Protein AF-A0A0W0VK51-F1 (afdb_monomer_lite)

Sequence (131 aa):
MIHISLLNDLVQFTLSSDPNEREKEKKFLENALRQKRIFFTDTIGETQSLCDRYVHVSQFNSVDDIRDLFVPDLSSQGKKDYKKTPVFFKEPPVHYRFEEQPQAAEKHGRIHRVPADKLIENKITKLEKKV

Radius of gyration: 16.42 Å; chains: 1; bounding box: 43×47×36 Å

Structure (mmCIF, N/CA/C/O backbone):
data_AF-A0A0W0VK51-F1
#
_entry.id   AF-A0A0W0VK51-F1
#
loop_
_atom_site.group_PDB
_atom_site.id
_atom_site.type_symbol
_atom_site.label_atom_id
_atom_site.label_alt_id
_atom_site.label_comp_id
_atom_site.label_asym_id
_atom_site.label_entity_id
_atom_site.label_seq_id
_atom_site.pdbx_PDB_ins_code
_atom_site.Cartn_x
_atom_site.Cartn_y
_atom_site.Cartn_z
_atom_site.occupancy
_atom_site.B_iso_or_equiv
_atom_site.auth_seq_id
_atom_site.auth_comp_id
_atom_site.auth_asym_id
_atom_site.auth_atom_id
_atom_site.pdbx_PDB_model_num
ATOM 1 N N . MET A 1 1 ? 4.158 3.850 -11.900 1.00 87.56 1 MET A N 1
ATOM 2 C CA . MET A 1 1 ? 3.167 4.312 -10.904 1.00 87.56 1 MET A CA 1
ATOM 3 C C . MET A 1 1 ? 2.963 3.202 -9.884 1.00 87.56 1 MET A C 1
ATOM 5 O O . MET A 1 1 ? 2.899 2.054 -10.300 1.00 87.56 1 MET A O 1
ATOM 9 N N . ILE A 1 2 ? 2.804 3.525 -8.598 1.00 88.25 2 ILE A N 1
ATOM 10 C CA . ILE A 1 2 ? 2.515 2.539 -7.544 1.00 88.25 2 ILE A CA 1
ATOM 11 C C . ILE A 1 2 ? 1.021 2.199 -7.541 1.00 88.25 2 ILE A C 1
ATOM 13 O O . ILE A 1 2 ? 0.168 3.077 -7.409 1.00 88.25 2 ILE A O 1
ATOM 17 N N . HIS A 1 3 ? 0.697 0.919 -7.661 1.00 91.44 3 HIS A N 1
ATOM 18 C CA . HIS A 1 3 ? -0.663 0.395 -7.582 1.00 91.44 3 HIS A CA 1
ATOM 19 C C . HIS A 1 3 ? -0.953 -0.106 -6.168 1.00 91.44 3 HIS A C 1
ATOM 21 O O . HIS A 1 3 ? -0.163 -0.862 -5.601 1.00 91.44 3 HIS A O 1
ATOM 27 N N . ILE A 1 4 ? -2.086 0.315 -5.607 1.00 92.62 4 ILE A N 1
ATOM 28 C CA . ILE A 1 4 ? -2.510 -0.020 -4.246 1.00 92.62 4 ILE A CA 1
ATOM 29 C C . ILE A 1 4 ? -3.801 -0.829 -4.303 1.00 92.62 4 ILE A C 1
ATOM 31 O O . ILE A 1 4 ? -4.807 -0.369 -4.845 1.00 92.62 4 ILE A O 1
ATOM 35 N N . SER A 1 5 ? -3.793 -2.015 -3.708 1.00 92.25 5 SER A N 1
ATOM 36 C CA . SER A 1 5 ? -4.953 -2.905 -3.649 1.00 92.25 5 SER A CA 1
ATOM 37 C C . SER A 1 5 ? -5.088 -3.556 -2.269 1.00 92.25 5 SER A C 1
ATOM 39 O O . SER A 1 5 ? -4.225 -3.397 -1.405 1.00 92.25 5 SER A O 1
ATOM 41 N N . LEU A 1 6 ? -6.204 -4.241 -2.016 1.00 90.81 6 LEU A N 1
ATOM 42 C CA . LEU A 1 6 ? -6.452 -4.979 -0.777 1.00 90.81 6 LEU A CA 1
ATOM 43 C C . LEU A 1 6 ? -6.544 -6.482 -1.052 1.00 90.81 6 LEU A C 1
ATOM 45 O O . LEU A 1 6 ? -7.385 -6.922 -1.836 1.00 90.81 6 LEU A O 1
ATOM 49 N N . LEU A 1 7 ? -5.755 -7.279 -0.332 1.00 88.12 7 LEU A N 1
ATOM 50 C CA . LEU A 1 7 ? -5.883 -8.734 -0.278 1.00 88.12 7 LEU A CA 1
ATOM 51 C C . LEU A 1 7 ? -6.154 -9.168 1.160 1.00 88.12 7 LEU A C 1
ATOM 53 O O . LEU A 1 7 ? -5.266 -9.125 2.009 1.00 88.12 7 LEU A O 1
ATOM 57 N N . ASN A 1 8 ? -7.378 -9.621 1.429 1.00 86.69 8 ASN A N 1
ATOM 58 C CA . ASN A 1 8 ? -7.855 -9.959 2.773 1.00 86.69 8 ASN A CA 1
ATOM 59 C C . ASN A 1 8 ? -7.701 -8.783 3.759 1.00 86.69 8 ASN A C 1
ATOM 61 O O . ASN A 1 8 ? -8.525 -7.868 3.773 1.00 86.69 8 ASN A O 1
ATOM 65 N N . ASP A 1 9 ? -6.645 -8.819 4.571 1.00 88.12 9 ASP A N 1
ATOM 66 C CA . ASP A 1 9 ? -6.323 -7.858 5.629 1.00 88.12 9 ASP A CA 1
ATOM 67 C C . ASP A 1 9 ? -4.985 -7.154 5.323 1.00 88.12 9 ASP A C 1
ATOM 69 O O . ASP A 1 9 ? -4.398 -6.497 6.179 1.00 88.12 9 ASP A O 1
ATOM 73 N N . LEU A 1 10 ? -4.476 -7.302 4.097 1.00 89.12 10 LEU A N 1
ATOM 74 C CA . LEU A 1 10 ? -3.190 -6.780 3.656 1.00 89.12 10 LEU A CA 1
ATOM 75 C C . LEU A 1 10 ? -3.384 -5.745 2.548 1.00 89.12 10 LEU A C 1
ATOM 77 O O . LEU A 1 10 ? -3.901 -6.058 1.476 1.00 89.12 10 LEU A O 1
ATOM 81 N N . VAL A 1 11 ? -2.913 -4.526 2.790 1.00 90.25 11 VAL A N 1
ATOM 82 C CA . VAL A 1 11 ? -2.687 -3.520 1.753 1.00 90.25 11 VAL A CA 1
ATOM 83 C C . VAL A 1 11 ? -1.495 -3.969 0.913 1.00 90.25 11 VAL A C 1
ATOM 85 O O . VAL A 1 11 ? -0.402 -4.197 1.437 1.00 90.25 11 VAL A O 1
ATOM 88 N N . GLN A 1 12 ? -1.722 -4.122 -0.385 1.00 90.75 12 GLN A N 1
ATOM 89 C CA . GLN A 1 12 ? -0.725 -4.510 -1.370 1.00 90.75 12 GLN A CA 1
ATOM 90 C C . GLN A 1 12 ? -0.207 -3.266 -2.080 1.00 90.75 12 GLN A C 1
ATOM 92 O O . GLN A 1 12 ? -0.998 -2.465 -2.576 1.00 90.75 12 GLN A O 1
ATOM 97 N N . PHE A 1 13 ? 1.112 -3.143 -2.179 1.00 89.19 13 PHE A N 1
ATOM 98 C CA . PHE A 1 13 ? 1.775 -2.161 -3.028 1.00 89.19 13 PHE A CA 1
ATOM 99 C C . PHE A 1 13 ? 2.483 -2.900 -4.161 1.00 89.19 13 PHE A C 1
ATOM 101 O O . PHE A 1 13 ? 3.356 -3.737 -3.918 1.00 89.19 13 PHE A O 1
ATOM 108 N N . THR A 1 14 ? 2.100 -2.582 -5.392 1.00 88.94 14 THR A N 1
ATOM 109 C CA . THR A 1 14 ? 2.701 -3.125 -6.613 1.00 88.94 14 THR A CA 1
ATOM 110 C C . THR A 1 14 ? 3.388 -1.994 -7.360 1.00 88.94 14 THR A C 1
ATOM 112 O O . THR A 1 14 ? 2.786 -0.947 -7.601 1.00 88.94 14 THR A O 1
ATOM 115 N N . LEU A 1 15 ? 4.660 -2.181 -7.680 1.00 87.94 15 LEU A N 1
ATOM 116 C CA . LEU A 1 15 ? 5.475 -1.197 -8.373 1.00 87.94 15 LEU A CA 1
ATOM 117 C C . LEU A 1 15 ? 5.370 -1.379 -9.893 1.00 87.94 15 LEU A C 1
ATOM 119 O O . LEU A 1 15 ? 4.858 -2.377 -10.403 1.00 87.94 15 LEU A O 1
ATOM 123 N N . SER A 1 16 ? 5.890 -0.402 -10.622 1.00 85.06 16 SER A N 1
ATOM 124 C CA . SER A 1 16 ? 6.027 -0.417 -12.071 1.00 85.06 16 SER A CA 1
ATOM 125 C C . SER A 1 16 ? 6.808 -1.641 -12.556 1.00 85.06 16 SER A C 1
ATOM 127 O O . SER A 1 16 ? 7.774 -2.083 -11.931 1.00 85.06 16 SER A O 1
ATOM 129 N N . SER A 1 17 ? 6.437 -2.155 -13.728 1.00 82.44 17 SER A N 1
ATOM 130 C CA . SER A 1 17 ? 7.221 -3.169 -14.439 1.00 82.44 17 SER A CA 1
ATOM 131 C C . SER A 1 17 ? 8.468 -2.587 -15.114 1.00 82.44 17 SER A C 1
ATOM 133 O O . SER A 1 17 ? 9.382 -3.339 -15.448 1.00 82.44 17 SER A O 1
ATOM 135 N N . ASP A 1 18 ? 8.508 -1.268 -15.336 1.00 84.31 18 ASP A N 1
ATOM 136 C CA . ASP A 1 18 ? 9.693 -0.580 -15.856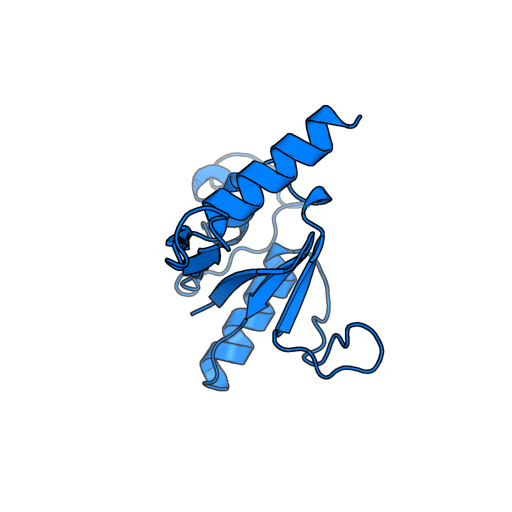 1.00 84.31 18 ASP A CA 1
ATOM 137 C C . ASP A 1 18 ? 10.807 -0.564 -14.792 1.00 84.31 18 ASP A C 1
ATOM 139 O O . ASP A 1 18 ? 10.565 -0.060 -13.694 1.00 84.31 18 ASP A O 1
ATOM 143 N N . PRO A 1 19 ? 12.020 -1.080 -15.075 1.00 80.50 19 PRO A N 1
ATOM 144 C CA . PRO A 1 19 ? 13.077 -1.201 -14.070 1.00 80.50 19 PRO A CA 1
ATOM 145 C C . PRO A 1 19 ? 13.516 0.122 -13.429 1.00 80.50 19 PRO A C 1
ATOM 147 O O . PRO A 1 19 ? 13.811 0.141 -12.232 1.00 80.50 19 PRO A O 1
ATOM 150 N N . ASN A 1 20 ? 13.550 1.217 -14.196 1.00 79.69 20 ASN A N 1
ATOM 151 C CA . ASN A 1 20 ? 14.010 2.517 -13.704 1.00 79.69 20 ASN A CA 1
ATOM 152 C C . ASN A 1 20 ? 12.966 3.136 -12.768 1.00 79.69 20 ASN A C 1
ATOM 154 O O . ASN A 1 20 ? 13.293 3.578 -11.664 1.00 79.69 20 ASN A O 1
ATOM 158 N N . GLU A 1 21 ? 11.695 3.108 -13.176 1.00 83.25 21 GLU A N 1
ATOM 159 C CA . GLU A 1 21 ? 10.588 3.558 -12.328 1.00 83.25 21 GLU A CA 1
ATOM 160 C C . GLU A 1 21 ? 10.441 2.666 -11.092 1.00 83.25 21 GLU A C 1
ATOM 162 O O . GLU A 1 21 ? 10.270 3.168 -9.983 1.00 83.25 21 GLU A O 1
ATOM 167 N N . ARG A 1 22 ? 10.601 1.347 -11.241 1.00 83.00 22 ARG A N 1
ATOM 168 C CA . ARG A 1 22 ? 10.511 0.388 -10.135 1.00 83.00 22 ARG A CA 1
ATOM 169 C C . ARG A 1 22 ? 11.530 0.669 -9.038 1.00 83.00 22 ARG A C 1
ATOM 171 O O . ARG A 1 22 ? 11.192 0.610 -7.857 1.00 83.00 22 ARG A O 1
ATOM 178 N N . GLU A 1 23 ? 12.779 0.972 -9.392 1.00 81.81 23 GLU A N 1
ATOM 179 C CA . GLU A 1 23 ? 13.807 1.295 -8.398 1.00 81.81 23 GLU A CA 1
ATOM 180 C C . GLU A 1 23 ? 13.489 2.604 -7.659 1.00 81.81 23 GLU A C 1
ATOM 182 O O . GLU A 1 23 ? 13.633 2.677 -6.433 1.00 81.81 23 GLU A O 1
ATOM 187 N N . LYS A 1 24 ? 13.017 3.623 -8.385 1.00 82.44 24 LYS A N 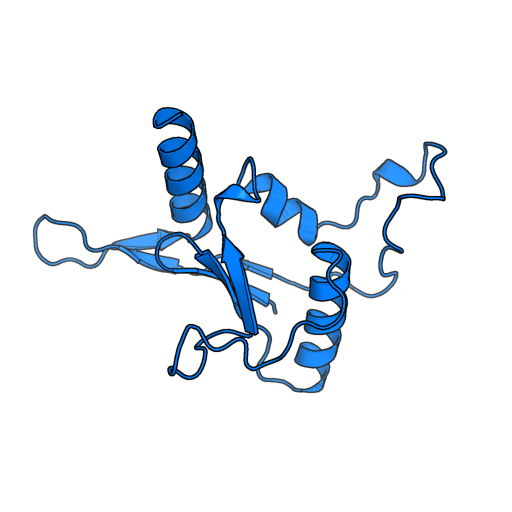1
ATOM 188 C CA . LYS A 1 24 ? 12.594 4.903 -7.804 1.00 82.44 24 LYS A CA 1
ATOM 189 C C . LYS A 1 24 ? 11.431 4.715 -6.828 1.00 82.44 24 LYS A C 1
ATOM 191 O O . LYS A 1 24 ? 11.491 5.182 -5.690 1.00 82.44 24 LYS A O 1
ATOM 196 N N . GLU A 1 25 ? 10.400 3.995 -7.249 1.00 85.31 25 GLU A N 1
ATOM 197 C CA . GLU A 1 25 ? 9.213 3.696 -6.448 1.00 85.31 25 GLU A CA 1
ATOM 198 C C . GLU A 1 25 ? 9.540 2.871 -5.208 1.00 85.31 25 GLU A C 1
ATOM 200 O O . GLU A 1 25 ? 9.011 3.134 -4.129 1.00 85.31 25 GLU A O 1
ATOM 205 N N . LYS A 1 26 ? 10.470 1.922 -5.329 1.00 82.75 26 LYS A N 1
ATOM 206 C CA . LYS A 1 26 ? 10.948 1.126 -4.201 1.00 82.75 26 LYS A CA 1
ATOM 207 C C . LYS A 1 26 ? 11.604 2.001 -3.146 1.00 82.75 26 LYS A C 1
ATOM 209 O O . LYS A 1 26 ? 11.232 1.930 -1.979 1.00 82.75 26 LYS A O 1
ATOM 214 N N . LYS A 1 27 ? 12.569 2.834 -3.553 1.00 79.62 27 LYS A N 1
ATOM 215 C CA . LYS A 1 27 ? 13.264 3.759 -2.643 1.00 79.62 27 LYS A CA 1
ATOM 216 C C . LYS A 1 27 ? 12.273 4.701 -1.965 1.00 79.62 27 LYS A C 1
ATOM 218 O O . LYS A 1 27 ? 12.418 4.998 -0.781 1.00 79.62 27 LYS A O 1
ATOM 223 N N . PHE A 1 28 ? 11.262 5.154 -2.705 1.00 81.81 28 PHE A N 1
ATOM 224 C CA . PHE A 1 28 ? 10.189 5.968 -2.153 1.00 81.81 28 PHE A CA 1
ATOM 225 C C . PHE A 1 28 ? 9.400 5.211 -1.080 1.00 81.81 28 PHE A C 1
ATOM 227 O O . PHE A 1 28 ? 9.297 5.687 0.047 1.00 81.81 28 PHE A O 1
ATOM 234 N N . LEU A 1 29 ? 8.900 4.017 -1.403 1.00 82.69 29 LEU A N 1
ATOM 235 C CA . LEU A 1 29 ? 8.067 3.219 -0.507 1.00 82.69 29 LEU A CA 1
ATOM 236 C C . LEU A 1 29 ? 8.827 2.766 0.751 1.00 82.69 29 LEU A C 1
ATOM 238 O O . LEU A 1 29 ? 8.275 2.817 1.846 1.00 82.69 29 LEU A O 1
ATOM 242 N N . GLU A 1 30 ? 10.106 2.398 0.623 1.00 80.25 30 GLU A N 1
ATOM 243 C CA . GLU A 1 30 ? 10.999 2.106 1.756 1.00 80.25 30 GLU A CA 1
ATOM 244 C C . GLU A 1 30 ? 11.093 3.290 2.728 1.00 80.25 30 GLU A C 1
ATOM 246 O O . GLU A 1 30 ? 10.970 3.128 3.946 1.00 80.25 30 GLU A O 1
ATOM 251 N N . ASN A 1 31 ? 11.268 4.499 2.193 1.00 77.44 31 ASN A N 1
ATOM 252 C CA . ASN A 1 31 ? 11.354 5.714 2.996 1.00 77.44 31 ASN A CA 1
ATOM 253 C C . ASN A 1 31 ? 10.004 6.096 3.616 1.00 77.44 31 ASN A C 1
ATOM 255 O O . ASN A 1 31 ? 9.964 6.426 4.804 1.00 77.44 31 ASN A O 1
ATOM 259 N N . ALA A 1 32 ? 8.913 6.017 2.848 1.00 78.69 32 ALA A N 1
ATOM 260 C CA . ALA A 1 32 ? 7.563 6.342 3.307 1.00 78.69 32 ALA A CA 1
ATOM 261 C C . ALA A 1 32 ? 7.119 5.412 4.449 1.00 78.69 32 ALA A C 1
ATOM 263 O O . ALA A 1 32 ? 6.663 5.874 5.492 1.00 78.69 32 ALA A O 1
ATOM 264 N N . LEU A 1 33 ? 7.365 4.107 4.307 1.00 77.19 33 LEU A N 1
ATOM 265 C CA . LEU A 1 33 ? 7.074 3.103 5.335 1.00 77.19 33 LEU A CA 1
ATOM 266 C C . LEU A 1 33 ? 8.124 3.053 6.458 1.00 77.19 33 LEU A C 1
ATOM 268 O O . LEU A 1 33 ? 7.984 2.267 7.394 1.00 77.19 33 LEU A O 1
ATOM 272 N N . ARG A 1 34 ? 9.194 3.861 6.376 1.00 73.19 34 ARG A N 1
ATOM 273 C CA . ARG A 1 34 ? 10.356 3.841 7.289 1.00 73.19 34 ARG A CA 1
ATOM 274 C C . ARG A 1 34 ? 10.970 2.444 7.453 1.00 73.19 34 ARG A C 1
ATOM 276 O O . ARG A 1 34 ? 11.499 2.101 8.512 1.00 73.19 34 ARG A O 1
ATOM 283 N N . GLN A 1 35 ? 10.923 1.639 6.399 1.00 66.94 35 GLN A N 1
ATOM 284 C CA . GLN A 1 35 ? 11.420 0.270 6.363 1.00 66.94 35 GLN A CA 1
ATOM 285 C C . GLN A 1 35 ? 12.624 0.189 5.434 1.00 66.94 35 GLN A C 1
ATOM 287 O O . GLN A 1 35 ? 12.548 0.507 4.253 1.00 66.94 35 GLN A O 1
ATOM 292 N N . LYS A 1 36 ? 13.760 -0.263 5.967 1.00 57.91 36 LYS A N 1
ATOM 293 C CA . LYS A 1 36 ? 14.949 -0.504 5.148 1.00 57.91 36 LYS A CA 1
ATOM 294 C C . LYS A 1 36 ? 14.806 -1.856 4.452 1.00 57.91 36 LYS A C 1
ATOM 296 O O . LYS A 1 36 ? 14.645 -2.855 5.146 1.00 57.91 36 LYS A O 1
ATOM 301 N N . ARG A 1 37 ? 14.986 -1.876 3.126 1.00 63.94 37 ARG A N 1
ATOM 302 C CA . ARG A 1 37 ? 15.027 -3.080 2.274 1.00 63.94 37 ARG A CA 1
ATOM 303 C C . ARG A 1 37 ? 13.673 -3.787 2.147 1.00 63.94 37 ARG A C 1
ATOM 305 O O . ARG A 1 37 ? 13.464 -4.842 2.734 1.00 63.94 37 ARG A O 1
ATOM 312 N N . ILE A 1 38 ? 12.785 -3.237 1.320 1.00 63.38 38 ILE A N 1
ATOM 313 C CA . ILE A 1 38 ? 11.674 -4.004 0.744 1.00 63.38 38 ILE A CA 1
ATOM 314 C C . ILE A 1 38 ? 12.305 -5.054 -0.180 1.00 63.38 38 ILE A C 1
ATOM 316 O O . ILE A 1 38 ? 12.996 -4.726 -1.154 1.00 63.38 38 ILE A O 1
ATOM 320 N N . PHE A 1 39 ? 12.142 -6.330 0.162 1.00 59.25 39 PHE A N 1
ATOM 321 C CA . PHE A 1 39 ? 12.613 -7.426 -0.673 1.00 59.25 39 PHE A CA 1
ATOM 322 C C . PHE A 1 39 ? 11.562 -7.688 -1.753 1.00 59.25 39 PHE A C 1
ATOM 324 O O . PHE A 1 39 ? 10.389 -7.866 -1.457 1.00 59.25 39 PHE A O 1
ATOM 331 N N . PHE A 1 40 ? 11.980 -7.718 -3.021 1.00 55.81 40 PHE A N 1
ATOM 332 C CA . PHE A 1 40 ? 11.097 -7.859 -4.193 1.00 55.81 40 PHE A CA 1
ATOM 333 C C . PHE A 1 40 ? 10.465 -9.247 -4.370 1.00 55.81 40 PHE A C 1
ATOM 335 O O . PHE A 1 40 ? 10.065 -9.642 -5.462 1.00 55.81 40 PHE A O 1
ATOM 342 N N . THR A 1 41 ? 10.398 -10.000 -3.287 1.00 50.66 41 THR A N 1
ATOM 343 C CA . THR A 1 41 ? 9.967 -11.386 -3.215 1.00 50.66 41 THR A CA 1
ATOM 344 C C . THR A 1 41 ? 9.503 -11.659 -1.788 1.00 50.66 41 THR A C 1
ATOM 346 O O . THR A 1 41 ? 9.900 -12.665 -1.205 1.00 50.66 41 THR A O 1
ATOM 349 N N . ASP A 1 42 ? 8.738 -10.746 -1.179 1.00 46.16 42 ASP A N 1
ATOM 350 C CA . ASP A 1 42 ? 8.075 -11.030 0.097 1.00 46.16 42 ASP A CA 1
ATOM 351 C C . ASP A 1 4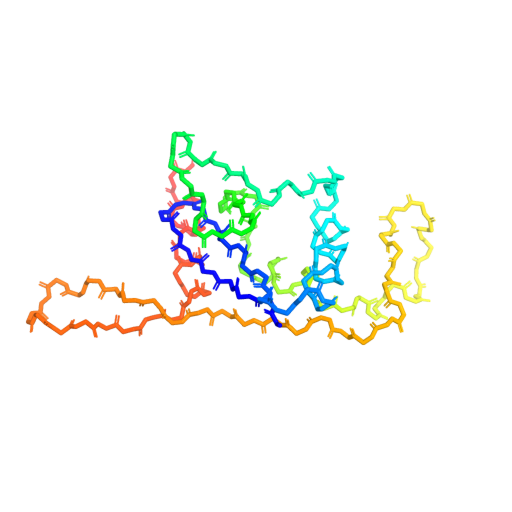2 ? 6.998 -12.094 -0.164 1.00 46.16 42 ASP A C 1
ATOM 353 O O . ASP A 1 42 ? 5.821 -11.813 -0.379 1.00 46.16 42 ASP A O 1
ATOM 357 N N . THR A 1 43 ? 7.441 -13.345 -0.244 1.00 43.91 43 THR A N 1
ATOM 358 C CA . THR A 1 43 ? 6.611 -14.536 -0.354 1.00 43.91 43 THR A CA 1
ATOM 359 C C . THR A 1 43 ? 5.665 -14.583 0.839 1.00 43.91 43 THR A C 1
ATOM 361 O O . THR A 1 43 ? 6.108 -14.591 1.990 1.00 43.91 43 THR A O 1
ATOM 364 N N . ILE A 1 44 ? 4.357 -14.646 0.584 1.00 46.59 44 ILE A N 1
ATOM 365 C CA . ILE A 1 44 ? 3.398 -15.082 1.602 1.00 46.59 4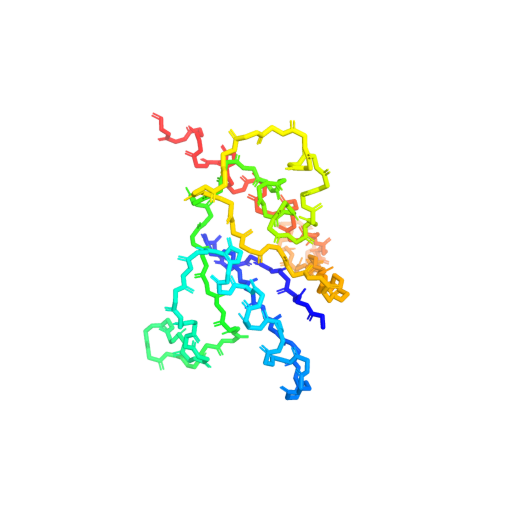4 ILE A CA 1
ATOM 366 C C . ILE A 1 44 ? 3.425 -16.614 1.583 1.00 46.59 44 ILE A C 1
ATOM 368 O O . ILE A 1 44 ? 2.832 -17.246 0.708 1.00 46.59 44 ILE A O 1
ATOM 372 N N . GLY A 1 45 ? 4.154 -17.218 2.523 1.00 51.09 45 GLY A N 1
ATOM 373 C CA . GLY A 1 45 ? 4.352 -18.673 2.556 1.00 51.09 45 GLY A CA 1
ATOM 374 C C . GLY A 1 45 ? 5.218 -19.167 1.390 1.00 51.09 45 GLY A C 1
ATOM 375 O O . GLY A 1 45 ? 6.267 -18.594 1.126 1.00 51.09 45 GLY A O 1
ATOM 376 N N . GLU A 1 46 ? 4.789 -20.223 0.692 1.00 41.81 46 GLU A N 1
ATOM 377 C CA . GLU A 1 46 ? 5.514 -20.822 -0.451 1.00 41.81 46 GLU A CA 1
ATOM 378 C C . GLU A 1 46 ? 5.125 -20.225 -1.819 1.00 41.81 46 GLU A C 1
ATOM 380 O O . GLU A 1 46 ? 5.652 -20.629 -2.855 1.00 41.81 46 GLU A O 1
ATOM 385 N N . THR A 1 47 ? 4.196 -19.265 -1.857 1.00 47.03 47 THR A N 1
ATOM 386 C CA . THR A 1 47 ? 3.670 -18.725 -3.120 1.00 47.03 47 THR A CA 1
ATOM 387 C C . THR A 1 47 ? 4.476 -17.503 -3.555 1.00 47.03 47 THR A C 1
ATOM 389 O O . THR A 1 47 ? 4.725 -16.601 -2.749 1.00 47.03 47 THR A O 1
ATOM 392 N N . GLN A 1 48 ? 4.862 -17.445 -4.838 1.00 53.41 48 GLN A N 1
ATOM 393 C CA . GLN A 1 48 ? 5.421 -16.227 -5.430 1.00 53.41 48 GLN A CA 1
ATOM 394 C C . GLN A 1 48 ? 4.467 -15.058 -5.183 1.00 53.41 48 GLN A C 1
ATOM 396 O O . GLN A 1 48 ? 3.269 -15.144 -5.456 1.00 53.41 48 GLN A O 1
ATOM 401 N N . SER A 1 49 ? 5.006 -13.971 -4.635 1.00 54.28 49 SER A N 1
ATOM 402 C CA . SER A 1 49 ? 4.210 -12.785 -4.360 1.00 54.28 49 SER A CA 1
ATOM 403 C C . SER A 1 49 ? 3.675 -12.182 -5.655 1.00 54.28 49 SER A C 1
ATOM 405 O O . SER A 1 49 ? 4.427 -11.966 -6.603 1.00 54.28 49 SER A O 1
ATOM 407 N N . LEU A 1 50 ? 2.381 -11.862 -5.665 1.00 61.38 50 LEU A N 1
ATOM 408 C CA . LEU A 1 50 ? 1.732 -11.124 -6.749 1.00 61.38 50 LEU A CA 1
ATOM 409 C C . LEU A 1 50 ? 1.974 -9.603 -6.669 1.00 61.38 50 LEU A C 1
ATOM 411 O O . LEU A 1 50 ? 1.528 -8.880 -7.553 1.00 61.38 50 LEU A O 1
ATOM 415 N N . CYS A 1 51 ? 2.656 -9.112 -5.625 1.00 70.38 51 CYS A N 1
ATOM 416 C CA . CYS A 1 51 ? 3.002 -7.697 -5.452 1.00 70.38 51 CYS A CA 1
ATOM 417 C C . CYS A 1 51 ? 4.368 -7.502 -4.771 1.00 70.38 51 CYS A C 1
ATOM 419 O O . CYS A 1 51 ? 4.965 -8.444 -4.246 1.00 70.38 51 CYS A O 1
ATOM 421 N N . ASP A 1 52 ? 4.872 -6.271 -4.736 1.00 77.06 52 ASP A N 1
ATOM 422 C CA . ASP A 1 52 ? 6.201 -5.975 -4.192 1.00 77.06 52 ASP A CA 1
ATOM 423 C C . ASP A 1 52 ? 6.212 -5.826 -2.664 1.00 77.06 52 ASP A C 1
ATOM 425 O O . ASP A 1 52 ? 7.239 -6.089 -2.041 1.00 77.06 52 ASP A O 1
ATOM 429 N N . ARG A 1 53 ? 5.093 -5.422 -2.040 1.00 82.75 53 ARG A N 1
ATOM 430 C CA . ARG A 1 53 ? 4.997 -5.290 -0.576 1.00 82.75 53 ARG A CA 1
ATOM 431 C C . ARG A 1 53 ? 3.584 -5.517 -0.046 1.00 82.75 53 ARG A C 1
ATOM 433 O O . ARG A 1 53 ? 2.623 -4.995 -0.603 1.00 82.75 53 ARG A O 1
ATOM 440 N N . TYR A 1 54 ? 3.489 -6.201 1.095 1.00 84.31 54 TYR A N 1
ATOM 441 C CA . TYR A 1 54 ? 2.273 -6.294 1.904 1.00 84.31 54 TYR A CA 1
ATOM 442 C C . TYR A 1 54 ? 2.428 -5.532 3.217 1.00 84.31 54 TYR A C 1
ATOM 444 O O . TYR A 1 54 ? 3.452 -5.642 3.895 1.00 84.31 54 TYR A O 1
ATOM 452 N N . VAL A 1 55 ? 1.384 -4.808 3.609 1.00 85.25 55 VAL A N 1
ATOM 453 C CA . VAL A 1 55 ? 1.279 -4.156 4.917 1.00 85.25 55 VAL A CA 1
ATOM 454 C C . VAL A 1 55 ? -0.086 -4.476 5.508 1.00 85.25 55 VAL A C 1
ATOM 456 O O . VAL A 1 55 ? -1.103 -4.316 4.844 1.00 85.25 55 VAL A O 1
ATOM 459 N N . HIS A 1 56 ? -0.129 -4.950 6.750 1.00 88.81 56 HIS A N 1
ATOM 460 C CA . HIS A 1 56 ? -1.404 -5.249 7.400 1.00 88.81 56 HIS A CA 1
ATOM 461 C C . HIS A 1 56 ? -2.219 -3.968 7.615 1.00 88.81 56 HIS A C 1
ATOM 463 O O . HIS A 1 56 ? -1.669 -2.961 8.061 1.00 88.81 56 HIS A O 1
ATOM 469 N N . VAL A 1 57 ? -3.528 -4.011 7.344 1.00 88.94 57 VAL A N 1
ATOM 470 C CA . VAL A 1 57 ? -4.415 -2.834 7.423 1.00 88.94 57 VAL A CA 1
ATOM 471 C C . VAL A 1 57 ? -4.429 -2.179 8.807 1.00 88.94 57 VAL A C 1
ATOM 473 O O . VAL A 1 57 ? -4.623 -0.978 8.900 1.00 88.94 57 VAL A O 1
ATOM 476 N N . SER A 1 58 ? -4.156 -2.934 9.878 1.00 86.75 58 SER A N 1
ATOM 477 C CA . SER A 1 58 ? -4.093 -2.399 11.249 1.00 86.75 58 SER A CA 1
ATOM 478 C C . SER A 1 58 ? -2.909 -1.462 11.507 1.00 86.75 58 SER A C 1
ATOM 480 O O . SER A 1 58 ? -2.784 -0.946 12.612 1.00 86.75 58 SER A O 1
ATOM 482 N N . GLN A 1 59 ? -1.987 -1.308 10.552 1.00 85.25 59 GLN A N 1
ATOM 483 C CA . GLN A 1 59 ? -0.920 -0.308 10.645 1.00 85.25 59 GLN A CA 1
ATOM 484 C C . GLN A 1 59 ? -1.399 1.095 10.248 1.00 85.25 59 GLN A C 1
ATOM 486 O O . GLN A 1 59 ? -0.650 2.052 10.424 1.00 85.25 59 GLN A O 1
ATOM 491 N N . PHE A 1 60 ? -2.624 1.211 9.731 1.00 86.69 60 PHE A N 1
ATOM 492 C CA . PHE A 1 60 ? -3.241 2.459 9.306 1.00 86.69 60 PHE A CA 1
ATOM 493 C C . PHE A 1 60 ? -4.483 2.731 10.161 1.00 86.69 60 PHE A C 1
ATOM 495 O O . PHE A 1 60 ? -5.268 1.817 10.419 1.00 86.69 60 PHE A O 1
ATOM 502 N N . ASN A 1 61 ? -4.664 3.980 10.589 1.00 85.56 61 ASN A N 1
ATOM 503 C CA . ASN A 1 61 ? -5.872 4.427 11.293 1.00 85.56 61 ASN A CA 1
ATOM 504 C C . ASN A 1 61 ? -6.965 4.851 10.309 1.00 85.56 61 ASN A C 1
ATOM 506 O O . ASN A 1 61 ? -8.141 4.866 10.648 1.00 85.56 61 ASN A O 1
ATOM 510 N N . SER A 1 62 ? -6.574 5.215 9.091 1.00 89.75 62 SER A N 1
ATOM 511 C CA . SER A 1 62 ? -7.475 5.624 8.022 1.00 89.75 62 SER A CA 1
ATOM 512 C C . SER A 1 62 ? -6.839 5.339 6.664 1.00 89.75 62 SER A C 1
ATOM 514 O O . SER A 1 62 ? -5.632 5.109 6.558 1.00 89.75 62 SER A O 1
ATOM 516 N N . VAL A 1 63 ? -7.626 5.383 5.594 1.00 88.75 63 VAL A N 1
ATOM 517 C CA . VAL A 1 63 ? -7.059 5.406 4.239 1.00 88.75 63 VAL A CA 1
ATOM 518 C C . VAL A 1 63 ? -6.256 6.677 3.964 1.00 88.75 63 VAL A C 1
ATOM 520 O O . VAL A 1 63 ? -5.337 6.638 3.142 1.00 88.75 63 VAL A O 1
ATOM 523 N N . ASP A 1 64 ? -6.567 7.794 4.622 1.00 87.19 64 ASP A N 1
ATOM 524 C CA . ASP A 1 64 ? -5.801 9.030 4.451 1.00 87.19 64 ASP A CA 1
ATOM 525 C C . ASP A 1 64 ? -4.353 8.852 4.922 1.00 87.19 64 ASP A C 1
ATOM 527 O O . ASP A 1 64 ? -3.450 9.307 4.226 1.00 87.19 64 ASP A O 1
ATOM 531 N N . ASP A 1 65 ? -4.105 8.034 5.953 1.00 84.31 65 ASP A N 1
ATOM 532 C CA . ASP A 1 65 ? -2.747 7.653 6.375 1.00 84.31 65 ASP A CA 1
ATOM 533 C C . ASP A 1 65 ? -1.948 7.019 5.218 1.00 84.31 65 ASP A C 1
ATOM 535 O O . ASP A 1 65 ? -0.735 7.194 5.123 1.00 84.31 65 ASP A O 1
ATOM 539 N N . ILE A 1 66 ? -2.620 6.282 4.322 1.00 87.31 66 ILE A N 1
ATOM 540 C CA . ILE A 1 66 ? -2.002 5.671 3.136 1.00 87.31 66 ILE A CA 1
ATOM 541 C C . ILE A 1 66 ? -1.757 6.727 2.058 1.00 87.31 66 ILE A C 1
ATOM 543 O O . ILE A 1 66 ? -0.712 6.700 1.412 1.00 87.31 66 ILE A O 1
ATOM 547 N N . ARG A 1 67 ? -2.698 7.655 1.843 1.00 86.38 67 ARG A N 1
ATOM 548 C CA . ARG A 1 67 ? -2.539 8.755 0.874 1.00 86.38 67 ARG A CA 1
ATOM 549 C C . ARG A 1 67 ? -1.379 9.666 1.272 1.00 86.38 67 ARG A C 1
ATOM 551 O O . ARG A 1 67 ? -0.571 10.023 0.414 1.00 86.38 67 ARG A O 1
ATOM 558 N N . ASP A 1 68 ? -1.253 9.952 2.562 1.00 82.19 68 ASP A N 1
ATOM 559 C CA . ASP A 1 68 ? -0.206 10.790 3.146 1.00 82.19 68 ASP A CA 1
ATOM 560 C C . ASP A 1 68 ? 1.201 10.205 2.963 1.00 82.19 68 ASP A C 1
ATOM 562 O O . ASP A 1 68 ? 2.172 10.959 2.912 1.00 82.19 68 ASP A O 1
ATOM 566 N N . LEU A 1 69 ? 1.338 8.888 2.750 1.00 81.44 69 LEU A N 1
ATOM 567 C CA . LEU A 1 69 ? 2.620 8.282 2.361 1.00 81.44 69 LEU A CA 1
ATOM 568 C C . LEU A 1 69 ? 3.162 8.849 1.042 1.00 81.44 69 LEU A C 1
ATOM 570 O O . LEU A 1 69 ? 4.373 8.836 0.824 1.00 81.44 69 LEU A O 1
ATOM 574 N N . PHE A 1 70 ? 2.276 9.307 0.154 1.00 77.94 70 PHE A N 1
ATOM 575 C CA . PHE A 1 70 ? 2.601 9.738 -1.207 1.00 77.94 70 PHE A CA 1
ATOM 576 C C . PHE A 1 70 ? 2.452 11.245 -1.424 1.00 77.94 70 PHE A C 1
ATOM 578 O O . PHE A 1 70 ? 2.829 11.754 -2.483 1.00 77.94 70 PHE A O 1
ATOM 585 N N . VAL A 1 71 ? 1.914 11.971 -0.444 1.00 70.44 71 VAL A N 1
ATOM 586 C CA . VAL A 1 71 ? 1.829 13.429 -0.490 1.00 70.44 71 VAL A CA 1
ATOM 587 C C . VAL A 1 71 ? 3.120 14.010 0.097 1.00 70.44 71 VAL A C 1
ATOM 589 O O . VAL A 1 71 ? 3.482 13.694 1.229 1.00 70.44 71 VAL A O 1
ATOM 592 N N . PRO A 1 72 ? 3.850 14.867 -0.639 1.00 56.38 72 PRO A N 1
ATOM 593 C CA . PRO A 1 72 ? 4.954 15.607 -0.049 1.00 56.38 72 PRO A CA 1
ATOM 594 C C . PRO A 1 72 ? 4.397 16.538 1.031 1.00 56.38 72 PRO A C 1
ATOM 596 O O . PRO A 1 72 ? 3.574 17.407 0.744 1.00 56.38 72 PRO A O 1
ATOM 599 N N . ASP A 1 73 ? 4.845 16.362 2.273 1.00 54.84 73 ASP A N 1
ATOM 600 C CA . ASP A 1 73 ? 4.454 17.239 3.372 1.00 54.84 73 ASP A CA 1
ATOM 601 C C . ASP A 1 73 ? 5.070 18.633 3.161 1.00 54.84 73 ASP A C 1
ATOM 603 O O . ASP A 1 73 ? 6.222 18.906 3.498 1.00 54.84 73 ASP A O 1
ATOM 607 N N . LEU A 1 74 ? 4.296 19.529 2.549 1.00 48.91 74 LEU A N 1
ATOM 608 C CA . LEU A 1 74 ? 4.665 20.932 2.351 1.00 48.91 74 LEU A CA 1
ATOM 609 C C . LEU A 1 74 ? 4.537 21.752 3.651 1.00 48.91 74 LEU A C 1
ATOM 611 O O . LEU A 1 74 ? 4.998 22.893 3.703 1.00 48.91 74 LEU A O 1
ATOM 615 N N . SER A 1 75 ? 3.929 21.200 4.709 1.00 43.88 75 SER A N 1
ATOM 616 C CA . SER A 1 75 ? 3.639 21.924 5.955 1.00 43.88 75 SER A CA 1
ATOM 617 C C . SER A 1 75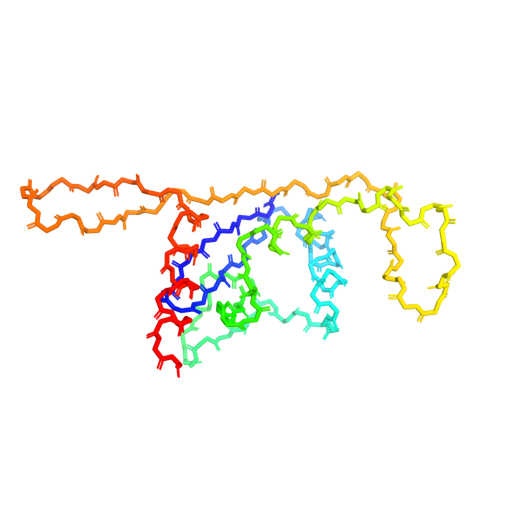 ? 4.817 21.953 6.941 1.00 43.88 75 SER A C 1
ATOM 619 O O . SER A 1 75 ? 4.896 22.835 7.803 1.00 43.88 75 SER A O 1
ATOM 621 N N . SER A 1 76 ? 5.806 21.070 6.772 1.00 44.03 76 SER A N 1
ATOM 622 C CA . SER A 1 76 ? 7.005 21.009 7.618 1.00 44.03 76 SER A CA 1
ATOM 623 C C . SER A 1 76 ? 8.137 21.967 7.198 1.00 44.03 76 SER A C 1
ATOM 625 O O . SER A 1 76 ? 9.209 21.961 7.805 1.00 44.03 76 SER A O 1
ATOM 627 N N . GLN A 1 77 ? 7.888 22.904 6.269 1.00 41.69 77 GLN A N 1
ATOM 628 C CA . GLN A 1 77 ? 8.777 24.058 6.042 1.00 41.69 77 GLN A CA 1
ATOM 629 C C . GLN A 1 77 ? 8.797 25.064 7.214 1.00 41.69 77 GLN A C 1
ATOM 631 O O . GLN A 1 77 ? 9.676 25.925 7.257 1.00 41.69 77 GLN A O 1
ATOM 636 N N . GLY A 1 78 ? 7.871 24.965 8.180 1.00 39.44 78 GLY A N 1
ATOM 637 C CA . GLY A 1 78 ? 7.672 25.999 9.206 1.00 39.44 78 GLY A CA 1
ATOM 638 C C . GLY A 1 78 ? 7.978 25.647 10.667 1.00 39.44 78 GLY A C 1
ATOM 639 O O . GLY A 1 78 ? 8.079 26.570 11.478 1.00 39.44 78 GLY A O 1
ATOM 640 N N . LYS A 1 79 ? 8.113 24.374 11.072 1.00 41.81 79 LYS A N 1
ATOM 641 C CA . LYS A 1 79 ? 8.269 24.029 12.503 1.00 41.81 79 LYS A CA 1
ATOM 642 C C . LYS A 1 79 ? 9.386 23.017 12.763 1.00 41.81 79 LYS A C 1
ATOM 644 O O . LYS A 1 79 ? 9.369 21.883 12.308 1.00 41.81 79 LYS A O 1
ATOM 649 N N . LYS A 1 80 ? 10.369 23.517 13.515 1.00 40.41 80 LYS A N 1
ATOM 650 C CA . LYS A 1 80 ? 11.527 22.859 14.128 1.00 40.41 80 LYS A CA 1
ATOM 651 C C . LYS A 1 80 ? 11.216 21.448 14.654 1.00 40.41 80 LYS A C 1
ATOM 653 O O . LYS A 1 80 ? 10.733 21.334 15.766 1.00 40.41 80 LYS A O 1
ATOM 658 N N . ASP A 1 81 ? 11.591 20.418 13.898 1.00 39.78 81 ASP A N 1
ATOM 659 C CA . ASP A 1 81 ? 11.957 19.085 14.411 1.00 39.78 81 ASP A CA 1
ATOM 660 C C . ASP A 1 81 ? 12.791 18.319 13.361 1.00 39.78 81 ASP A C 1
ATOM 662 O O . ASP A 1 81 ? 12.463 17.228 12.897 1.00 39.78 81 ASP A O 1
ATOM 666 N N . TYR A 1 82 ? 13.936 18.898 12.989 1.00 41.53 82 TYR A N 1
ATOM 667 C CA . TYR A 1 82 ? 14.908 18.383 12.003 1.00 41.53 82 TYR A CA 1
ATOM 668 C C . TYR A 1 82 ? 15.585 17.034 12.369 1.00 41.53 82 TYR A C 1
ATOM 670 O O . TYR A 1 82 ? 16.590 16.663 11.768 1.00 41.53 82 TYR A O 1
ATOM 678 N N . LYS A 1 83 ? 15.073 16.276 13.350 1.00 41.09 83 LYS A N 1
ATOM 679 C CA . LYS A 1 83 ? 15.589 14.946 13.739 1.00 41.09 83 LYS A CA 1
ATOM 680 C C . LYS A 1 83 ? 14.602 13.788 13.530 1.00 41.09 83 LYS A C 1
ATOM 682 O O . LYS A 1 83 ? 14.972 12.647 13.794 1.00 41.09 83 LYS A O 1
ATOM 687 N N . LYS A 1 84 ? 13.369 14.041 13.067 1.00 46.72 84 LYS A N 1
ATOM 688 C CA . LYS A 1 84 ? 12.334 12.999 12.865 1.00 46.72 84 LYS A CA 1
ATOM 689 C C . LYS A 1 84 ? 11.569 13.096 11.542 1.00 46.72 84 LYS A C 1
ATOM 691 O O . LYS A 1 84 ? 10.638 12.320 11.324 1.00 46.72 84 LYS A O 1
ATOM 696 N N . THR A 1 85 ? 11.942 14.016 10.665 1.00 44.84 85 THR A N 1
ATOM 697 C CA . THR A 1 85 ? 11.358 14.126 9.330 1.00 44.84 85 THR A CA 1
ATOM 698 C C . THR A 1 85 ? 12.094 13.187 8.370 1.00 44.84 85 THR A C 1
ATOM 700 O O . THR A 1 85 ? 13.323 13.262 8.280 1.00 44.84 85 THR A O 1
ATOM 703 N N . PRO A 1 86 ? 11.394 12.266 7.675 1.00 47.09 86 PRO A N 1
ATOM 704 C CA . PRO A 1 86 ? 11.998 11.546 6.562 1.00 47.09 86 PRO A CA 1
ATOM 705 C C . PRO A 1 86 ? 12.489 12.586 5.553 1.00 47.09 86 PRO A C 1
ATOM 707 O O . PRO A 1 86 ? 11.827 13.596 5.324 1.00 47.09 86 PRO A O 1
ATOM 710 N N . VAL A 1 87 ? 13.692 12.386 5.016 1.00 50.66 87 VAL A N 1
ATOM 711 C CA . VAL A 1 87 ? 14.272 13.282 4.012 1.00 50.66 87 VAL A CA 1
ATOM 712 C C . VAL A 1 87 ? 13.354 13.241 2.793 1.00 50.66 87 VAL A C 1
ATOM 714 O O . VAL A 1 87 ? 13.405 12.297 2.010 1.00 50.66 87 VAL A O 1
ATOM 717 N N . PHE A 1 88 ? 12.455 14.220 2.687 1.00 52.09 88 PHE A N 1
ATOM 718 C CA . PHE A 1 88 ? 11.498 14.299 1.594 1.00 52.09 88 PHE A CA 1
ATOM 719 C C . PHE A 1 88 ? 12.254 14.451 0.274 1.00 52.09 88 PHE A C 1
ATOM 721 O O . PHE A 1 88 ? 13.154 15.285 0.131 1.00 52.09 88 PHE A O 1
ATOM 728 N N . PHE A 1 89 ? 11.895 13.592 -0.678 1.00 51.09 89 PHE A N 1
ATOM 729 C CA . PHE A 1 89 ? 12.417 13.597 -2.034 1.00 51.09 89 PHE A CA 1
ATOM 730 C C . PHE A 1 89 ? 12.141 14.956 -2.689 1.00 51.09 89 PHE A C 1
ATOM 732 O O . PHE A 1 89 ? 11.006 15.417 -2.738 1.00 51.09 89 PHE A O 1
ATOM 739 N N . LYS A 1 90 ? 13.196 15.590 -3.212 1.00 48.38 90 LYS A N 1
ATOM 740 C CA . LYS A 1 90 ? 13.106 16.774 -4.088 1.00 48.38 90 LYS A CA 1
ATOM 741 C C . LYS A 1 90 ? 12.755 16.417 -5.541 1.00 48.38 90 LYS A C 1
ATOM 743 O O . LYS A 1 90 ? 12.633 17.306 -6.376 1.00 48.38 90 LYS A O 1
ATOM 748 N N . GLU A 1 91 ? 12.648 15.130 -5.850 1.00 51.28 91 GLU A N 1
ATOM 749 C CA . GLU A 1 91 ? 12.364 14.599 -7.183 1.00 51.28 91 GLU A CA 1
ATOM 750 C C . GLU A 1 91 ? 10.870 14.302 -7.353 1.00 51.28 91 GLU A C 1
ATOM 752 O O . GLU A 1 91 ? 10.179 14.132 -6.347 1.00 51.28 91 GLU A O 1
ATOM 757 N N . PRO A 1 92 ? 10.347 14.294 -8.597 1.00 54.38 92 PRO A N 1
ATOM 758 C CA . PRO A 1 92 ? 8.918 14.434 -8.844 1.00 54.38 92 PRO A CA 1
ATOM 759 C C . PRO A 1 92 ? 8.103 13.378 -8.096 1.00 54.38 92 PRO A C 1
ATOM 761 O O . PRO A 1 92 ? 8.565 12.229 -8.008 1.00 54.38 92 PRO A O 1
ATOM 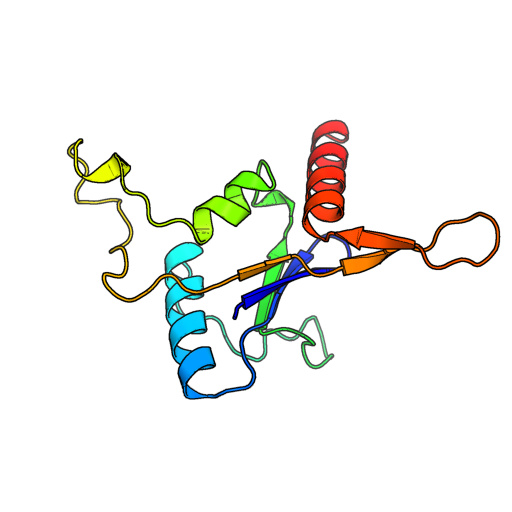764 N N . PRO A 1 93 ? 6.912 13.765 -7.590 1.00 67.12 93 PRO A N 1
ATOM 765 C CA . PRO A 1 93 ? 6.077 12.906 -6.766 1.00 67.12 93 PRO A CA 1
ATOM 766 C C . PRO A 1 93 ? 5.890 11.567 -7.466 1.00 67.12 93 PRO A C 1
ATOM 768 O O . PRO A 1 93 ? 5.568 11.506 -8.654 1.00 67.12 93 PRO A O 1
ATOM 771 N N . VAL A 1 94 ? 6.142 10.486 -6.735 1.00 74.69 94 VAL A N 1
ATOM 772 C CA . VAL A 1 94 ? 5.836 9.153 -7.235 1.00 74.69 94 VAL A CA 1
ATOM 773 C C . VAL A 1 94 ? 4.320 9.051 -7.347 1.00 74.69 94 VAL A C 1
ATOM 775 O O . VAL A 1 94 ? 3.602 9.182 -6.359 1.00 74.69 94 VAL A O 1
ATOM 778 N N . HIS A 1 95 ? 3.824 8.855 -8.567 1.00 85.12 95 HIS A N 1
ATOM 779 C CA . HIS A 1 95 ? 2.396 8.682 -8.797 1.00 85.12 95 HIS A CA 1
ATOM 780 C C . HIS A 1 95 ? 1.912 7.376 -8.167 1.00 85.12 95 HIS A C 1
ATOM 782 O O . HIS A 1 95 ? 2.584 6.347 -8.278 1.00 85.12 95 HIS A O 1
ATOM 788 N N . TYR A 1 96 ? 0.716 7.406 -7.584 1.00 89.00 96 TYR A N 1
ATOM 789 C CA . TYR A 1 96 ? 0.047 6.234 -7.031 1.00 89.00 96 TYR A CA 1
ATOM 790 C C . TYR A 1 96 ? -1.415 6.162 -7.483 1.00 89.00 96 TYR A C 1
ATOM 792 O O . TYR A 1 96 ? -2.010 7.171 -7.873 1.00 89.00 96 TYR A O 1
ATOM 800 N N . ARG A 1 97 ? -2.002 4.964 -7.422 1.00 92.00 97 ARG A N 1
ATOM 801 C CA . ARG A 1 97 ? -3.417 4.727 -7.723 1.00 92.00 97 ARG A CA 1
ATOM 802 C C . ARG A 1 97 ? -3.975 3.578 -6.886 1.00 92.00 97 ARG A C 1
ATOM 804 O O . ARG A 1 97 ? -3.383 2.505 -6.847 1.00 92.00 97 ARG A O 1
ATOM 811 N N . PHE A 1 98 ? -5.162 3.772 -6.313 1.00 92.25 98 PHE A N 1
ATOM 812 C CA . PHE A 1 98 ? -5.970 2.674 -5.778 1.00 92.25 98 PHE A CA 1
ATOM 813 C C . PHE A 1 98 ? -6.642 1.899 -6.916 1.00 92.25 98 PHE A C 1
ATOM 815 O O . PHE A 1 98 ? -7.282 2.487 -7.795 1.00 92.25 98 PHE A O 1
ATOM 822 N N . GLU A 1 99 ? -6.485 0.581 -6.914 1.00 93.25 99 GLU A N 1
ATOM 823 C CA . GLU A 1 99 ? -7.046 -0.288 -7.943 1.00 93.25 99 GLU A CA 1
ATOM 824 C C . GLU A 1 99 ? -8.544 -0.516 -7.753 1.00 93.25 99 GLU A C 1
ATOM 826 O O . GLU A 1 99 ? -9.068 -0.509 -6.642 1.00 93.25 99 GLU A O 1
ATOM 831 N N . GLU A 1 100 ? -9.249 -0.757 -8.855 1.00 92.19 100 GLU A N 1
ATOM 832 C CA . GLU A 1 100 ? -10.627 -1.231 -8.804 1.00 92.19 100 GLU A CA 1
ATOM 833 C C . GLU A 1 100 ? -10.645 -2.752 -8.692 1.00 92.19 100 GLU A C 1
ATOM 835 O O . GLU A 1 100 ? -10.226 -3.461 -9.611 1.00 92.19 100 GLU A O 1
ATOM 840 N N . GLN A 1 101 ? -11.178 -3.265 -7.587 1.00 86.50 101 GLN A N 1
ATOM 841 C CA . GLN A 1 101 ? -11.175 -4.693 -7.307 1.00 86.50 101 GLN A CA 1
ATOM 842 C C . GLN A 1 101 ? -12.574 -5.294 -7.457 1.00 86.50 101 GLN A C 1
ATOM 844 O O . GLN A 1 101 ? -13.566 -4.658 -7.085 1.00 86.50 101 GLN A O 1
ATOM 849 N N . PRO A 1 102 ? -12.685 -6.513 -8.016 1.00 84.12 102 PRO A N 1
ATOM 850 C CA . PRO A 1 102 ? -13.951 -7.218 -8.081 1.00 84.12 102 PRO A CA 1
ATOM 851 C C . PRO A 1 102 ? -14.407 -7.560 -6.663 1.00 84.12 102 PRO A C 1
ATOM 853 O O . PRO A 1 102 ? -13.759 -8.320 -5.948 1.00 84.12 102 PRO A O 1
ATOM 856 N N . GLN A 1 103 ? -15.546 -7.016 -6.263 1.00 77.25 103 GLN A N 1
ATOM 857 C CA . GLN A 1 103 ? -16.247 -7.434 -5.069 1.00 77.25 103 GLN A CA 1
ATOM 858 C C . GLN A 1 103 ? -17.338 -8.415 -5.489 1.00 77.25 103 GLN A C 1
ATOM 860 O O . GLN A 1 103 ? -18.181 -8.113 -6.342 1.00 77.25 103 GLN A O 1
ATOM 865 N N . ALA A 1 104 ? -17.304 -9.612 -4.904 1.00 61.81 104 ALA A N 1
ATOM 866 C CA . ALA A 1 104 ? -18.392 -10.564 -5.044 1.00 61.81 104 ALA A CA 1
ATOM 867 C C . ALA A 1 104 ? -19.647 -9.933 -4.422 1.00 61.81 104 ALA A C 1
ATOM 869 O O . ALA A 1 104 ? -19.782 -9.864 -3.203 1.00 61.81 104 ALA A O 1
ATOM 870 N N . ALA A 1 105 ? -20.542 -9.408 -5.257 1.00 56.22 105 ALA A N 1
ATOM 871 C CA . ALA A 1 105 ? -21.862 -9.002 -4.811 1.00 56.22 105 ALA A CA 1
ATOM 872 C C . ALA A 1 105 ? -22.735 -10.257 -4.740 1.00 56.22 105 ALA A C 1
ATOM 874 O O . ALA A 1 105 ? -22.976 -10.918 -5.749 1.00 56.22 105 ALA A O 1
ATOM 875 N N . GLU A 1 106 ? -23.224 -10.584 -3.548 1.00 52.69 106 GLU A N 1
ATOM 876 C CA . GLU A 1 106 ? -23.983 -11.813 -3.271 1.00 52.69 106 GLU A CA 1
ATOM 877 C C . GLU A 1 106 ? -25.391 -11.863 -3.900 1.00 52.69 106 GLU A C 1
ATOM 879 O O . GLU A 1 106 ? -26.178 -12.754 -3.592 1.00 52.69 106 GLU A O 1
ATOM 884 N N . LYS A 1 107 ? -25.759 -10.947 -4.804 1.00 49.44 107 LYS A N 1
ATOM 885 C CA . LYS A 1 107 ? -27.081 -10.959 -5.445 1.00 49.44 107 LYS A CA 1
ATOM 886 C C . LYS A 1 107 ? -26.964 -10.702 -6.946 1.00 49.44 107 LYS A C 1
ATOM 888 O O . LYS A 1 107 ? -26.648 -9.599 -7.372 1.00 49.44 107 LYS A O 1
ATOM 893 N N . HIS A 1 108 ? -27.275 -11.733 -7.736 1.00 56.47 108 HIS A N 1
ATOM 894 C CA . HIS A 1 108 ? -27.432 -11.729 -9.204 1.00 56.47 108 HIS A CA 1
ATOM 895 C C . HIS A 1 108 ? -26.178 -11.862 -10.087 1.00 56.47 108 HIS A C 1
ATOM 897 O O . HIS A 1 108 ? -26.239 -11.517 -11.265 1.00 56.47 108 HIS A O 1
ATOM 903 N N . GLY A 1 109 ? -25.062 -12.397 -9.581 1.00 59.88 109 GLY A N 1
ATOM 904 C CA . GLY A 1 109 ? -23.944 -12.828 -10.441 1.00 59.88 109 GLY A CA 1
ATOM 905 C C . GLY A 1 109 ? -23.235 -11.706 -11.215 1.00 59.88 109 GLY A C 1
ATOM 906 O O . GLY A 1 109 ? -22.461 -11.986 -12.127 1.00 59.88 109 GLY A O 1
ATOM 907 N N . ARG A 1 110 ? -23.477 -10.435 -10.865 1.00 65.19 110 ARG A N 1
ATOM 908 C CA . ARG A 1 110 ? -22.730 -9.291 -11.395 1.00 65.19 110 ARG A CA 1
ATOM 909 C C . ARG A 1 110 ? -21.536 -9.008 -10.496 1.00 65.19 110 ARG A C 1
ATOM 911 O O . ARG A 1 110 ? -21.687 -8.810 -9.294 1.00 65.19 110 ARG A O 1
ATOM 918 N N . ILE A 1 111 ? -20.351 -8.964 -11.094 1.00 71.88 111 ILE A N 1
ATOM 919 C CA . ILE A 1 111 ? -19.134 -8.526 -10.412 1.00 71.88 111 ILE A CA 1
ATOM 920 C C . ILE A 1 111 ? -19.182 -7.002 -10.333 1.00 71.88 111 ILE A C 1
ATOM 922 O O . ILE A 1 111 ? -19.105 -6.320 -11.355 1.00 71.88 111 ILE A O 1
ATOM 926 N N . HIS A 1 112 ? -19.321 -6.469 -9.122 1.00 80.19 112 HIS A N 1
ATOM 927 C CA . HIS A 1 112 ? -19.210 -5.035 -8.887 1.00 80.19 112 HIS A CA 1
ATOM 928 C C . HIS A 1 112 ? -17.749 -4.696 -8.635 1.00 80.19 112 HIS A C 1
ATOM 930 O O . HIS A 1 112 ? -17.087 -5.355 -7.840 1.00 80.19 112 HIS A O 1
ATOM 936 N N . ARG A 1 113 ? -17.231 -3.674 -9.313 1.00 85.94 113 ARG A N 1
ATOM 937 C CA . ARG A 1 113 ? -15.888 -3.165 -9.043 1.00 85.94 113 ARG A CA 1
ATOM 938 C C . ARG A 1 113 ? -15.954 -2.077 -7.989 1.00 85.94 113 ARG A C 1
ATOM 940 O O . ARG A 1 113 ? -16.756 -1.153 -8.104 1.00 85.94 113 ARG A O 1
ATOM 947 N N . VAL A 1 114 ? -15.122 -2.207 -6.964 1.00 89.56 114 VAL A N 1
ATOM 948 C CA . VAL A 1 114 ? -15.027 -1.241 -5.873 1.00 89.56 114 VAL A CA 1
ATOM 949 C C . VAL A 1 114 ? -13.582 -0.763 -5.767 1.00 89.56 114 VAL A C 1
ATOM 951 O O . VAL A 1 114 ? -12.673 -1.595 -5.776 1.00 89.56 114 VAL A O 1
ATOM 954 N N . PRO A 1 115 ? -13.353 0.557 -5.686 1.00 92.25 115 PRO A N 1
ATOM 955 C CA . PRO A 1 115 ? -12.039 1.114 -5.397 1.00 92.25 115 PRO A CA 1
ATOM 956 C C . PRO A 1 115 ? -11.423 0.535 -4.114 1.00 92.25 115 PRO A C 1
ATOM 958 O O . PRO A 1 115 ? -12.107 0.394 -3.096 1.00 92.25 115 PRO A O 1
ATOM 961 N N . ALA A 1 116 ? -10.132 0.205 -4.161 1.00 92.12 116 ALA A N 1
ATOM 962 C CA . ALA A 1 116 ? -9.418 -0.408 -3.047 1.00 92.12 116 ALA A CA 1
ATOM 963 C C . ALA A 1 116 ? -9.397 0.478 -1.796 1.00 92.12 116 ALA A C 1
ATOM 965 O O . ALA A 1 116 ? -9.466 -0.048 -0.691 1.00 92.12 116 ALA A O 1
ATOM 966 N N . ASP A 1 117 ? -9.386 1.804 -1.947 1.00 92.81 117 ASP A N 1
ATOM 967 C CA . ASP A 1 117 ? -9.492 2.729 -0.818 1.00 92.81 117 ASP A CA 1
ATOM 968 C C . ASP A 1 117 ? -10.775 2.491 -0.008 1.00 92.81 117 ASP A C 1
ATOM 970 O O . ASP A 1 117 ? -10.719 2.272 1.196 1.00 92.81 117 ASP A O 1
ATOM 974 N N . LYS A 1 118 ? -11.938 2.387 -0.656 1.00 92.81 118 LYS A N 1
ATOM 975 C CA . LYS A 1 118 ? -13.196 2.061 0.032 1.00 92.81 118 LYS A CA 1
ATOM 976 C C . LYS A 1 118 ? -13.152 0.696 0.715 1.00 92.81 118 LYS A C 1
ATOM 978 O O . LYS A 1 118 ? -13.771 0.512 1.762 1.00 92.81 118 LYS A O 1
ATOM 983 N N . LEU A 1 119 ? -12.477 -0.287 0.121 1.00 92.19 119 LEU A N 1
ATOM 984 C CA . LEU A 1 119 ? -12.352 -1.619 0.716 1.00 92.19 119 LEU A CA 1
ATOM 985 C C . LEU A 1 119 ? -11.458 -1.596 1.961 1.00 92.19 119 LEU A C 1
ATOM 987 O O . LEU A 1 119 ? -11.814 -2.213 2.966 1.00 92.19 119 LEU A O 1
ATOM 991 N N . ILE A 1 120 ? -10.345 -0.862 1.905 1.00 93.38 120 ILE A N 1
ATOM 992 C CA . ILE A 1 120 ? -9.411 -0.682 3.019 1.00 93.38 120 ILE A CA 1
ATOM 993 C C . ILE A 1 120 ? -10.096 0.068 4.162 1.00 93.38 120 ILE A C 1
ATOM 995 O O . ILE A 1 120 ? -10.094 -0.435 5.281 1.00 93.38 120 ILE A O 1
ATOM 999 N N . GLU A 1 121 ? -10.763 1.189 3.877 1.00 93.56 121 GLU A N 1
ATOM 1000 C CA . GLU A 1 121 ? -11.494 1.983 4.875 1.00 93.56 121 GLU A CA 1
ATOM 1001 C C . GLU A 1 121 ? -12.512 1.113 5.624 1.00 93.56 121 GLU A C 1
ATOM 1003 O O . GLU A 1 121 ? -12.496 1.002 6.848 1.00 93.56 121 GLU A O 1
ATOM 1008 N N . ASN A 1 122 ? -13.330 0.364 4.876 1.00 91.50 122 ASN A N 1
ATOM 1009 C CA . ASN A 1 122 ? -14.291 -0.572 5.455 1.00 91.50 122 ASN A CA 1
ATOM 1010 C C . ASN A 1 122 ? -13.627 -1.639 6.335 1.00 91.50 122 ASN A C 1
ATOM 1012 O O . ASN A 1 122 ? -14.244 -2.125 7.287 1.00 91.50 122 ASN A O 1
ATOM 1016 N N . LYS A 1 123 ? -12.409 -2.070 5.995 1.00 91.50 123 LYS A N 1
ATOM 1017 C CA . LYS A 1 123 ? -11.674 -3.077 6.757 1.00 91.50 123 LYS A CA 1
ATOM 1018 C C . LYS A 1 123 ? -11.114 -2.495 8.052 1.00 91.50 123 LYS A C 1
ATOM 1020 O O . LYS A 1 123 ? -11.268 -3.144 9.085 1.00 91.50 123 LYS A O 1
ATOM 1025 N N . ILE A 1 124 ? -10.561 -1.284 8.005 1.00 91.44 124 ILE A N 1
ATOM 1026 C CA . ILE A 1 124 ? -10.097 -0.532 9.177 1.00 91.44 124 ILE A CA 1
ATOM 1027 C C . ILE A 1 124 ? -11.262 -0.344 10.156 1.00 91.44 124 ILE A C 1
ATOM 1029 O O . ILE A 1 124 ? -11.206 -0.863 11.270 1.00 91.44 124 ILE A O 1
ATOM 1033 N N . THR A 1 125 ? -12.390 0.219 9.707 1.00 91.00 125 THR A N 1
ATOM 1034 C CA . THR A 1 125 ? -13.578 0.418 10.560 1.00 91.00 125 THR A CA 1
ATOM 1035 C C . THR A 1 125 ? -14.110 -0.894 11.156 1.00 91.00 125 THR A C 1
ATOM 1037 O O . THR A 1 125 ? -14.617 -0.930 12.279 1.00 91.00 125 THR A O 1
ATOM 1040 N N . LYS A 1 126 ? -14.044 -2.010 10.413 1.00 89.25 126 LYS A N 1
ATOM 1041 C CA . LYS A 1 126 ? -14.458 -3.331 10.922 1.00 89.25 126 LYS A CA 1
ATOM 1042 C C . LYS A 1 126 ? -13.534 -3.857 12.018 1.00 89.25 126 LYS A C 1
ATOM 1044 O O . LYS A 1 126 ? -14.014 -4.600 12.870 1.00 89.25 126 LYS A O 1
ATOM 1049 N N . LEU A 1 127 ? -12.241 -3.545 11.963 1.00 85.62 127 LEU A N 1
ATOM 1050 C CA . LEU A 1 127 ? -11.278 -3.940 12.989 1.00 85.62 127 LEU A CA 1
ATOM 1051 C C . LEU A 1 127 ? -11.445 -3.092 14.249 1.00 85.62 127 LEU A C 1
ATOM 1053 O O . LEU A 1 127 ? -11.470 -3.663 15.332 1.00 85.62 127 LEU A O 1
ATOM 1057 N N . GLU A 1 128 ? -11.671 -1.784 14.113 1.00 80.75 128 GLU A N 1
ATOM 1058 C CA . GLU A 1 128 ? -11.953 -0.897 15.253 1.00 80.75 128 GLU A CA 1
ATOM 1059 C C . GLU A 1 128 ? -13.190 -1.335 16.041 1.00 80.75 128 GLU A C 1
ATOM 1061 O O . GLU A 1 128 ? -13.175 -1.352 17.263 1.00 80.75 128 GLU A O 1
ATOM 1066 N N . LYS A 1 129 ? -14.255 -1.767 15.353 1.00 76.69 129 LYS A N 1
ATOM 1067 C CA . LYS A 1 129 ? -15.493 -2.247 15.996 1.00 76.69 129 LYS A CA 1
ATOM 1068 C C . LYS A 1 129 ? -15.363 -3.598 16.710 1.00 76.69 129 LYS A C 1
ATOM 1070 O O . LYS A 1 129 ? -16.327 -4.035 17.335 1.00 76.69 129 LYS A O 1
ATOM 1075 N N . LYS A 1 130 ? -14.244 -4.307 16.541 1.00 64.31 130 LYS A N 1
ATOM 1076 C CA . LYS A 1 130 ? -13.983 -5.612 17.172 1.00 64.31 130 LYS A CA 1
ATOM 1077 C C . LYS A 1 130 ? -13.109 -5.514 18.427 1.00 64.31 130 LYS A C 1
ATOM 1079 O O . LYS A 1 130 ? -12.913 -6.545 19.069 1.00 64.31 130 LYS A O 1
ATOM 1084 N N . VAL A 1 131 ? -12.582 -4.328 18.732 1.00 53.34 131 VAL A N 1
ATOM 1085 C CA . VAL A 1 131 ? -11.806 -4.010 19.942 1.00 53.34 131 VAL A CA 1
ATOM 1086 C C . VAL A 1 131 ? -12.739 -3.415 20.990 1.00 53.34 131 VAL A C 1
ATOM 1088 O O . VAL A 1 131 ? -12.557 -3.761 22.176 1.00 53.34 131 VAL A O 1
#

Organism: NCBI:txid454

pLDDT: mean 73.37, std 17.48, range [39.44, 93.56]

Foldseek 3Di:
DWEWADDPQKIFTAFDPPPVRRVVVVVLLCLLVVHPDQDQAPDPPPDGDPGSDIDGLLVDLALVSVVVSQDQPPPVVPDDDVPPDRPGDPDDGSDYAFDFDFDPDVPDPDTDTDTRRVVSRVSSVVVVVVD

Secondary structure (DSSP, 8-state):
-EEEEEETTEEEEE--SSHHHHHHHHHHHHHHTT-S---TT--BTTBPPSSSEEEEGGG-SSHHHHHHTTS---GGGSS--TTTS----SSPPPPEEEPEEEEE-SSSS-EEEEEHHHHHHHHHHHHHTT-